Protein AF-A0A8J1W4L0-F1 (afdb_monomer_lite)

Sequence (140 aa):
VATGSSTRKGQLIKNLFFENFTAKNYKWNTVNYSIAVAISAVLSYVYVIWGLFQTNQNWLELLIYGLFDGVKSTSRAISPFQTIGCRLGSQNSGERLKKEKNISFWNPARIPMAGKVKVQCLDKTGTMTDSDLKFHGWMT

Foldseek 3Di:
DDDACRDPVNVVVVCVVPDPPDPVVVVVVVVVLVVVLVVQLVVLLVVLVVVVVVDVDDPVVSVVVSVVSSCVSSCVSVPVVVVVVLVVVLVVVQVVCCVPPVDHDPDSNCVVVVVVDPDDDDDCDPTVDDVDDDDPDDDD

Structure (mmCIF, N/CA/C/O backbone):
data_AF-A0A8J1W4L0-F1
#
_entry.id   AF-A0A8J1W4L0-F1
#
loop_
_atom_site.group_PDB
_atom_site.id
_atom_site.type_symbol
_atom_site.label_atom_id
_atom_site.label_alt_id
_atom_site.label_comp_id
_atom_site.label_asym_id
_atom_site.label_entity_id
_atom_site.label_seq_id
_atom_site.pdbx_PDB_ins_code
_atom_site.Cartn_x
_atom_site.Cartn_y
_atom_site.Cartn_z
_atom_site.occupancy
_atom_site.B_iso_or_equiv
_atom_site.auth_seq_id
_atom_site.auth_comp_id
_atom_site.auth_asym_id
_atom_site.auth_atom_id
_atom_site.pdbx_PDB_model_num
ATOM 1 N N . VAL A 1 1 ? -19.090 -30.540 28.149 1.00 71.81 1 VAL A N 1
ATOM 2 C CA . VAL A 1 1 ? -18.368 -29.264 28.374 1.00 71.81 1 VAL A CA 1
ATOM 3 C C . VAL A 1 1 ? -17.105 -29.307 27.537 1.00 71.81 1 VAL A C 1
ATOM 5 O O . VAL A 1 1 ? -16.339 -30.245 27.690 1.00 71.81 1 VAL A O 1
ATOM 8 N N . ALA A 1 2 ? -16.946 -28.384 26.592 1.00 79.06 2 ALA A N 1
ATOM 9 C CA . ALA A 1 2 ? -15.770 -28.306 25.726 1.00 79.06 2 ALA A CA 1
ATOM 10 C C . ALA A 1 2 ? -14.826 -27.223 26.270 1.00 79.06 2 ALA A C 1
ATOM 12 O O . ALA A 1 2 ? -15.312 -26.194 26.739 1.00 79.06 2 ALA A O 1
ATOM 13 N N . THR A 1 3 ? -13.511 -27.439 26.239 1.00 87.81 3 THR A N 1
ATOM 14 C CA . THR A 1 3 ? -12.499 -26.494 26.749 1.00 87.81 3 THR A CA 1
ATOM 15 C C . THR A 1 3 ? -11.519 -26.080 25.647 1.00 87.81 3 THR A C 1
ATOM 17 O O . THR A 1 3 ? -11.332 -26.771 24.640 1.00 87.81 3 THR A O 1
ATOM 20 N N . GLY A 1 4 ? -10.922 -24.896 25.792 1.00 85.75 4 GLY A N 1
ATOM 21 C CA . GLY A 1 4 ? -9.952 -24.367 24.832 1.00 85.75 4 GLY A CA 1
ATOM 22 C C . GLY A 1 4 ? -10.534 -24.143 23.430 1.00 85.75 4 GLY A C 1
ATOM 23 O O . GLY A 1 4 ? -11.615 -23.568 23.267 1.00 85.75 4 GLY A O 1
ATOM 24 N N . SER A 1 5 ? -9.817 -24.607 22.407 1.00 79.88 5 SER A N 1
ATOM 25 C CA . SER A 1 5 ? -10.160 -24.440 20.984 1.00 79.88 5 SER A CA 1
ATOM 26 C C . SER A 1 5 ? -11.421 -25.191 20.545 1.00 79.88 5 SER A C 1
ATOM 28 O O . SER A 1 5 ? -11.977 -24.882 19.494 1.00 79.88 5 SER A O 1
ATOM 30 N N . SER A 1 6 ? -11.896 -26.143 21.353 1.00 83.94 6 SER A N 1
ATOM 31 C CA . SER A 1 6 ? -13.137 -26.886 21.107 1.00 83.94 6 SER A CA 1
ATOM 32 C C . SER A 1 6 ? -14.398 -26.145 21.580 1.00 83.94 6 SER A C 1
ATOM 34 O O . SER A 1 6 ? -15.514 -26.569 21.289 1.00 83.94 6 SER A O 1
ATOM 36 N N . THR A 1 7 ? -14.249 -25.014 22.282 1.00 92.69 7 THR A N 1
ATOM 37 C CA . THR A 1 7 ? -15.381 -24.150 22.648 1.00 92.69 7 THR A CA 1
ATOM 38 C C . THR A 1 7 ? -15.950 -23.432 21.425 1.00 92.69 7 THR A C 1
ATOM 40 O O . THR A 1 7 ? -15.223 -23.115 20.487 1.00 92.69 7 THR A O 1
ATOM 43 N N . ARG A 1 8 ? -17.240 -23.069 21.459 1.00 86.06 8 ARG A N 1
ATOM 44 C CA . ARG A 1 8 ? -17.882 -22.304 20.371 1.00 86.06 8 ARG A CA 1
ATOM 45 C C . ARG A 1 8 ? -17.172 -20.973 20.085 1.00 86.06 8 ARG A C 1
ATOM 47 O O . ARG A 1 8 ? -17.013 -20.603 18.928 1.00 86.06 8 ARG A O 1
ATOM 54 N N . LYS A 1 9 ? -16.690 -20.282 21.128 1.00 87.62 9 LYS A N 1
ATOM 55 C CA . LYS A 1 9 ? -15.855 -19.074 20.980 1.00 87.62 9 LYS A CA 1
ATOM 56 C C . LYS A 1 9 ? -14.481 -19.407 20.383 1.00 87.62 9 LYS A C 1
ATOM 58 O O . LYS A 1 9 ? -14.026 -18.706 19.487 1.00 87.62 9 LYS A O 1
ATOM 63 N N . GLY A 1 10 ? -13.852 -20.494 20.834 1.00 88.88 10 GLY A N 1
ATOM 64 C CA . GLY A 1 10 ? -12.564 -20.970 20.324 1.00 88.88 10 GLY A CA 1
ATOM 65 C C . GLY A 1 10 ? -12.602 -21.354 18.843 1.00 88.88 10 GLY A C 1
ATOM 66 O O . GLY A 1 10 ? -11.701 -20.979 18.098 1.00 88.88 10 GLY A O 1
ATOM 67 N N . GLN A 1 11 ? -13.669 -22.015 18.392 1.00 87.31 11 GLN A N 1
ATOM 68 C CA . GLN A 1 11 ? -13.891 -22.320 16.975 1.00 87.31 11 GLN A CA 1
ATOM 69 C C . GLN A 1 11 ? -14.068 -21.053 16.132 1.00 87.31 11 GLN A C 1
ATOM 71 O O . GLN A 1 11 ? -13.527 -20.971 15.036 1.00 87.31 11 GLN A O 1
ATOM 76 N N . LEU A 1 12 ? -14.768 -20.043 16.652 1.00 87.62 12 LEU A N 1
ATOM 77 C CA . LEU A 1 12 ? -14.989 -18.783 15.939 1.00 87.62 12 LEU A CA 1
ATOM 78 C C . LEU A 1 12 ? -13.679 -17.997 15.763 1.00 87.62 12 LEU A C 1
ATOM 80 O O . LEU A 1 12 ? -13.374 -17.535 14.667 1.00 87.62 12 LEU A O 1
ATOM 84 N N . ILE A 1 13 ? -12.857 -17.934 16.814 1.00 88.31 13 ILE A N 1
ATOM 85 C CA . ILE A 1 13 ? -11.510 -17.346 16.758 1.00 88.31 13 ILE A CA 1
ATOM 86 C C . ILE A 1 13 ? -10.623 -18.121 15.777 1.00 88.31 13 ILE A C 1
ATOM 88 O O . ILE A 1 13 ? -9.927 -17.518 14.965 1.00 88.31 13 ILE A O 1
ATOM 92 N N . LYS A 1 14 ? -10.673 -19.457 15.814 1.00 85.75 14 LYS A N 1
ATOM 93 C CA . LYS A 1 14 ? -9.928 -20.315 14.887 1.00 85.75 14 LYS A CA 1
ATOM 94 C C . LYS A 1 14 ? -10.288 -19.990 13.435 1.00 85.75 14 LYS A C 1
ATOM 96 O O . LYS A 1 14 ? -9.390 -19.766 12.631 1.00 85.75 14 LYS A O 1
ATOM 101 N N . ASN A 1 15 ? -11.576 -19.899 13.117 1.00 84.81 15 ASN A N 1
ATOM 102 C CA . ASN A 1 15 ? -12.022 -19.579 11.763 1.00 84.81 15 ASN A CA 1
ATOM 103 C C . ASN A 1 15 ? -11.528 -18.194 11.316 1.00 84.81 15 ASN A C 1
ATOM 105 O O . ASN A 1 15 ? -10.993 -18.077 10.221 1.00 84.81 15 ASN A O 1
ATOM 109 N N . LEU A 1 16 ? -11.572 -17.182 12.189 1.00 85.19 16 LEU A N 1
ATOM 110 C CA . LEU A 1 16 ? -11.055 -15.840 11.884 1.00 85.19 16 LEU A CA 1
ATOM 111 C C . LEU A 1 16 ? -9.550 -15.808 11.569 1.00 85.19 16 LEU A C 1
ATOM 113 O O . LEU A 1 16 ? -9.128 -15.040 10.709 1.00 85.19 16 LEU A O 1
ATOM 117 N N . PHE A 1 17 ? -8.732 -16.609 12.261 1.00 80.56 17 PHE A N 1
ATOM 118 C CA . PHE A 1 17 ? -7.281 -16.643 12.026 1.00 80.56 17 PHE A CA 1
ATOM 119 C C . PHE A 1 17 ? -6.891 -17.389 10.746 1.00 80.56 17 PHE A C 1
ATOM 121 O O . PHE A 1 17 ? -5.897 -17.028 10.118 1.00 80.56 17 PHE A O 1
ATOM 128 N N . PHE A 1 18 ? -7.640 -18.432 10.376 1.00 78.88 18 PHE A N 1
ATOM 129 C CA . PHE A 1 18 ? -7.345 -19.254 9.197 1.00 78.88 18 PHE A CA 1
ATOM 130 C C . PHE A 1 18 ? -8.084 -18.801 7.932 1.00 78.88 18 PHE A C 1
ATOM 132 O O . PHE A 1 18 ? -7.755 -19.253 6.833 1.00 78.88 18 PHE A O 1
ATOM 139 N N . GLU A 1 19 ? -9.044 -17.885 8.049 1.00 71.19 19 GLU A N 1
ATOM 140 C CA . GLU A 1 19 ? -9.645 -17.231 6.896 1.00 71.19 19 GLU A CA 1
ATOM 141 C C . GLU A 1 19 ? -8.668 -16.226 6.275 1.00 71.19 19 GLU A C 1
ATOM 143 O O . GLU A 1 19 ? -8.279 -15.206 6.850 1.00 71.19 19 GLU A O 1
ATOM 148 N N . ASN A 1 20 ? -8.271 -16.514 5.037 1.00 58.16 20 ASN A N 1
ATOM 149 C CA . ASN A 1 20 ? -7.437 -15.623 4.251 1.00 58.16 20 ASN A CA 1
ATOM 150 C C . ASN A 1 20 ? -8.261 -14.411 3.798 1.00 58.16 20 ASN A C 1
ATOM 152 O O . ASN A 1 20 ? -8.831 -14.414 2.702 1.00 58.16 20 ASN A O 1
ATOM 156 N N . PHE A 1 21 ? -8.265 -13.341 4.599 1.00 61.84 21 PHE A N 1
ATOM 157 C CA . PHE A 1 21 ? -8.703 -12.005 4.179 1.00 61.84 21 PHE A CA 1
ATOM 158 C C . PHE A 1 21 ? -7.754 -11.464 3.103 1.00 61.84 21 PHE A C 1
ATOM 160 O O . PHE A 1 21 ? -6.901 -10.604 3.336 1.00 61.84 21 PHE A O 1
ATOM 167 N N . THR A 1 22 ? -7.857 -12.012 1.897 1.00 54.69 22 THR A N 1
ATOM 168 C CA . THR A 1 22 ? -7.054 -11.575 0.767 1.00 54.69 22 THR A CA 1
ATOM 169 C C . THR A 1 22 ? -7.486 -10.166 0.386 1.00 54.69 22 THR A C 1
ATOM 171 O O . THR A 1 22 ? -8.613 -9.924 -0.043 1.00 54.69 22 THR A O 1
ATOM 174 N N . ALA A 1 23 ? -6.564 -9.210 0.517 1.00 56.97 23 ALA A N 1
ATOM 175 C CA . ALA A 1 23 ? -6.681 -7.876 -0.060 1.00 56.97 23 ALA A CA 1
ATOM 176 C C . ALA A 1 23 ? -6.609 -7.982 -1.595 1.00 56.97 23 ALA A C 1
ATOM 178 O O . ALA A 1 23 ? -5.626 -7.593 -2.227 1.00 56.97 23 ALA A O 1
ATOM 179 N N . LYS A 1 24 ? -7.646 -8.570 -2.203 1.00 54.19 24 LYS A N 1
ATOM 180 C CA . LYS A 1 24 ? -7.735 -8.883 -3.634 1.00 54.19 24 LYS A CA 1
ATOM 181 C C . LYS A 1 24 ? -7.492 -7.627 -4.478 1.00 54.19 24 LYS A C 1
ATOM 183 O O . LYS A 1 24 ? -6.791 -7.688 -5.479 1.00 54.19 24 LYS A O 1
ATOM 188 N N . ASN A 1 25 ? -7.955 -6.473 -3.996 1.00 58.25 25 ASN A N 1
ATOM 189 C CA . ASN A 1 25 ? -7.858 -5.181 -4.679 1.00 58.25 25 ASN A CA 1
ATOM 190 C C . ASN A 1 25 ? -6.430 -4.620 -4.794 1.00 58.25 25 ASN A C 1
ATOM 192 O O . ASN A 1 25 ? -6.168 -3.845 -5.710 1.00 58.25 25 ASN A O 1
ATOM 196 N N . TYR A 1 26 ? -5.500 -4.989 -3.903 1.00 60.44 26 TYR A N 1
ATOM 197 C CA . TYR A 1 26 ? -4.117 -4.505 -4.005 1.00 60.44 26 TYR A CA 1
ATOM 198 C C . TYR A 1 26 ? -3.375 -5.203 -5.151 1.00 60.44 26 TYR A C 1
ATOM 200 O O . TYR A 1 26 ? -2.706 -4.541 -5.939 1.00 60.44 26 TYR A O 1
ATOM 208 N N . LYS A 1 27 ? -3.590 -6.518 -5.311 1.00 60.12 27 LYS A N 1
ATOM 209 C CA . LYS A 1 27 ? -2.966 -7.315 -6.379 1.00 60.12 27 LYS A CA 1
ATOM 210 C C . LYS A 1 27 ? -3.328 -6.805 -7.780 1.00 60.12 27 LYS A C 1
ATOM 212 O O . LYS A 1 27 ? -2.448 -6.710 -8.626 1.00 60.12 27 LYS A O 1
ATOM 217 N N . TRP A 1 28 ? -4.588 -6.422 -8.010 1.00 58.19 28 TRP A N 1
ATOM 218 C CA . TRP A 1 28 ? -5.039 -5.897 -9.309 1.00 58.19 28 TRP A CA 1
ATOM 219 C C . TRP A 1 28 ? -4.339 -4.594 -9.708 1.00 58.19 28 TRP A C 1
ATOM 221 O O . TRP A 1 28 ? -3.914 -4.447 -10.851 1.00 58.19 28 TRP A O 1
ATOM 231 N N . ASN A 1 29 ? -4.158 -3.665 -8.765 1.00 72.62 29 ASN A N 1
ATOM 232 C CA . ASN A 1 29 ? -3.488 -2.397 -9.064 1.00 72.62 29 ASN A CA 1
ATOM 233 C C . ASN A 1 29 ? -1.996 -2.593 -9.358 1.00 72.62 29 ASN A C 1
ATOM 235 O O . ASN A 1 29 ? -1.454 -1.896 -10.212 1.00 72.62 29 ASN A O 1
ATOM 239 N N . THR A 1 30 ? -1.343 -3.553 -8.697 1.00 77.31 30 THR A N 1
ATOM 240 C CA . THR A 1 30 ? 0.056 -3.896 -8.986 1.00 77.31 30 THR A CA 1
ATOM 241 C C . THR A 1 30 ? 0.221 -4.434 -10.407 1.00 77.31 30 THR A C 1
ATOM 243 O O . THR A 1 30 ? 1.128 -3.999 -11.107 1.00 77.31 30 THR A O 1
ATOM 246 N N . VAL A 1 31 ? -0.682 -5.310 -10.867 1.00 82.31 31 VAL A N 1
ATOM 247 C CA . VAL A 1 31 ? -0.644 -5.848 -12.241 1.00 82.31 31 VAL A CA 1
ATOM 248 C C . VAL A 1 31 ? -0.822 -4.736 -13.276 1.00 82.31 31 VAL A C 1
ATOM 250 O O . VAL A 1 31 ? -0.044 -4.652 -14.223 1.00 82.31 31 VAL A O 1
ATOM 253 N N . ASN A 1 32 ? -1.783 -3.832 -13.066 1.00 85.62 32 ASN A N 1
ATOM 254 C CA . ASN A 1 32 ? -2.006 -2.702 -13.972 1.00 85.62 32 ASN A CA 1
ATOM 255 C C . ASN A 1 32 ? -0.788 -1.770 -14.045 1.00 85.62 32 ASN A C 1
ATOM 257 O O . ASN A 1 32 ? -0.440 -1.297 -15.126 1.00 85.62 32 ASN A O 1
ATOM 261 N N . TYR A 1 33 ? -0.115 -1.537 -12.915 1.00 85.31 33 TYR A N 1
ATOM 262 C CA . TYR A 1 33 ? 1.123 -0.761 -12.891 1.00 85.31 33 TYR A CA 1
ATOM 263 C C . TYR A 1 33 ? 2.234 -1.447 -13.693 1.00 85.31 33 TYR A C 1
ATOM 265 O O . TYR A 1 33 ? 2.857 -0.811 -14.538 1.00 85.31 33 TYR A O 1
ATOM 273 N N . SER A 1 34 ? 2.440 -2.753 -13.504 1.00 86.56 34 SER A N 1
ATOM 274 C CA . SER A 1 34 ? 3.428 -3.520 -14.272 1.00 86.56 34 SER A CA 1
ATOM 275 C C . SER A 1 34 ? 3.164 -3.481 -15.781 1.00 86.56 34 SER A C 1
ATOM 277 O O . SER A 1 34 ? 4.106 -3.333 -16.556 1.00 86.56 34 SER A O 1
ATOM 279 N N . ILE A 1 35 ? 1.896 -3.549 -16.202 1.00 90.44 35 ILE A N 1
ATOM 280 C CA . ILE A 1 35 ? 1.510 -3.413 -17.615 1.00 90.44 35 ILE A CA 1
ATOM 281 C C . ILE A 1 35 ? 1.853 -2.012 -18.138 1.00 90.44 35 ILE A C 1
ATOM 283 O O . ILE A 1 35 ? 2.421 -1.889 -19.221 1.00 90.44 35 ILE A O 1
ATOM 287 N N . ALA A 1 36 ? 1.574 -0.955 -17.369 1.00 88.38 36 ALA A N 1
ATOM 288 C CA . ALA A 1 36 ? 1.916 0.412 -17.762 1.00 88.38 36 ALA A CA 1
ATOM 289 C C . ALA A 1 36 ? 3.434 0.602 -17.945 1.00 88.38 36 ALA A C 1
ATOM 291 O O . ALA A 1 36 ? 3.868 1.220 -18.919 1.00 88.38 36 ALA A O 1
ATOM 292 N N . VAL A 1 37 ? 4.248 0.014 -17.060 1.00 88.00 37 VAL A N 1
ATOM 293 C CA . VAL A 1 37 ? 5.713 0.027 -17.200 1.00 88.00 37 VAL A CA 1
ATOM 294 C C . VAL A 1 37 ? 6.151 -0.722 -18.459 1.00 88.00 37 VAL A C 1
ATOM 296 O O . VAL A 1 37 ? 6.975 -0.206 -19.212 1.00 88.00 37 VAL A O 1
ATOM 299 N N . ALA A 1 38 ? 5.562 -1.885 -18.745 1.00 89.25 38 ALA A N 1
ATOM 300 C CA . ALA A 1 38 ? 5.861 -2.639 -19.961 1.00 89.25 38 ALA A CA 1
ATOM 301 C C . ALA A 1 38 ? 5.532 -1.840 -21.237 1.00 89.25 38 ALA A C 1
ATOM 303 O O . ALA A 1 38 ? 6.362 -1.764 -22.141 1.00 89.25 38 ALA A O 1
ATOM 304 N N . ILE A 1 39 ? 4.374 -1.173 -21.286 1.00 90.50 39 ILE A N 1
ATOM 305 C CA . ILE A 1 39 ? 3.991 -0.306 -22.414 1.00 90.50 39 ILE A CA 1
ATOM 306 C C . ILE A 1 39 ? 4.991 0.845 -22.577 1.00 90.50 39 ILE A C 1
ATOM 308 O O . ILE A 1 39 ? 5.425 1.129 -23.691 1.00 90.50 39 ILE A O 1
ATOM 312 N N . SER A 1 40 ? 5.409 1.479 -21.476 1.00 86.44 40 SER A N 1
ATOM 313 C CA . SER A 1 40 ? 6.391 2.571 -21.528 1.00 86.44 40 SER A CA 1
ATOM 314 C C . SER A 1 40 ? 7.755 2.125 -22.068 1.00 86.44 40 SER A C 1
ATOM 316 O O . SER A 1 40 ? 8.399 2.876 -22.800 1.00 86.44 40 SER A O 1
ATOM 318 N N . ALA A 1 41 ? 8.167 0.886 -21.780 1.00 86.06 41 ALA A N 1
ATOM 319 C CA . ALA A 1 41 ? 9.389 0.310 -22.329 1.00 86.06 41 ALA A CA 1
ATOM 320 C C . ALA A 1 41 ? 9.265 0.088 -23.846 1.00 86.06 41 ALA A C 1
ATOM 322 O O . ALA A 1 41 ? 10.163 0.457 -24.599 1.00 86.06 41 ALA A O 1
ATOM 323 N N . VAL A 1 42 ? 8.130 -0.434 -24.321 1.00 88.81 42 VAL A N 1
ATOM 324 C CA . VAL A 1 42 ? 7.885 -0.607 -25.765 1.00 88.81 42 VAL A CA 1
ATOM 325 C C . VAL A 1 42 ? 7.908 0.740 -26.491 1.00 88.81 42 VAL A C 1
ATOM 327 O O . VAL A 1 42 ? 8.552 0.861 -27.530 1.00 88.81 42 VAL A O 1
ATOM 330 N N . LEU A 1 43 ? 7.282 1.773 -25.921 1.00 89.06 43 LEU A N 1
ATOM 331 C CA . LEU A 1 43 ? 7.285 3.120 -26.500 1.00 89.06 43 LEU A CA 1
ATOM 332 C C . LEU A 1 43 ? 8.698 3.706 -26.627 1.00 89.06 43 LEU A C 1
ATOM 334 O O . LEU A 1 43 ? 8.994 4.323 -27.649 1.00 89.06 43 LEU A O 1
ATOM 338 N N . SER A 1 44 ? 9.589 3.469 -25.653 1.00 83.31 44 SER A N 1
ATOM 339 C CA . SER A 1 44 ? 10.991 3.902 -25.775 1.00 83.31 44 SER A CA 1
ATOM 340 C C . SER A 1 44 ? 11.716 3.236 -26.948 1.00 83.31 44 SER A C 1
ATOM 342 O O . SER A 1 44 ? 12.432 3.911 -27.683 1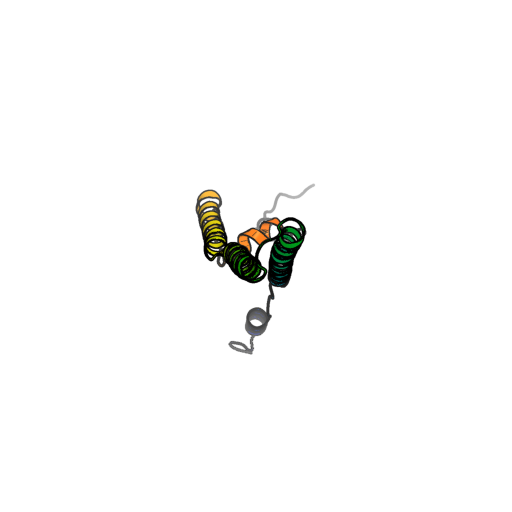.00 83.31 44 SER A O 1
ATOM 344 N N . TYR A 1 45 ? 11.465 1.950 -27.213 1.00 82.38 45 TYR A N 1
ATOM 345 C CA . TYR A 1 45 ? 12.042 1.280 -28.383 1.00 82.38 45 TYR A CA 1
ATOM 346 C C . TYR A 1 45 ? 11.476 1.815 -29.700 1.00 82.38 45 TYR A C 1
ATOM 348 O O . TYR A 1 45 ? 12.232 2.037 -30.642 1.00 82.38 45 TYR A O 1
ATOM 356 N N . VAL A 1 46 ? 10.168 2.077 -29.773 1.00 87.81 46 VAL A N 1
ATOM 357 C CA . VAL A 1 46 ? 9.550 2.668 -30.973 1.00 87.81 46 VAL A CA 1
ATOM 358 C C . VAL A 1 46 ? 10.135 4.051 -31.270 1.00 87.81 46 VAL A C 1
ATOM 360 O O . VAL A 1 46 ? 10.408 4.357 -32.428 1.00 87.81 46 VAL A O 1
ATOM 363 N N . TYR A 1 47 ? 10.388 4.865 -30.241 1.00 85.06 47 TYR A N 1
ATOM 364 C CA . TYR A 1 47 ? 11.011 6.182 -30.394 1.00 85.06 47 TYR A CA 1
ATOM 365 C C . TYR A 1 47 ? 12.423 6.095 -30.994 1.00 85.06 47 TYR A C 1
ATOM 367 O O . TYR A 1 47 ? 12.759 6.839 -31.914 1.00 85.06 47 TYR A O 1
ATOM 375 N N . VAL A 1 48 ? 13.224 5.134 -30.533 1.00 81.81 48 VAL A N 1
ATOM 376 C CA . VAL A 1 48 ? 14.571 4.863 -31.063 1.00 81.81 48 VAL A CA 1
ATOM 377 C C . VAL A 1 48 ? 14.502 4.427 -32.529 1.00 81.81 48 VAL A C 1
ATOM 379 O O . VAL A 1 48 ? 15.264 4.921 -33.359 1.00 81.81 48 VAL A O 1
ATOM 382 N N . ILE A 1 49 ? 13.554 3.548 -32.870 1.00 81.00 49 ILE A N 1
ATOM 383 C CA . ILE A 1 49 ? 13.347 3.083 -34.250 1.00 81.00 49 ILE A CA 1
ATOM 384 C C . ILE A 1 49 ? 12.919 4.232 -35.161 1.00 81.00 49 ILE A C 1
ATOM 386 O O . ILE A 1 49 ? 13.395 4.345 -36.285 1.00 81.00 49 ILE A O 1
ATOM 390 N N . TRP A 1 50 ? 12.054 5.121 -34.685 1.00 84.62 50 TRP A N 1
ATOM 391 C CA . TRP A 1 50 ? 11.659 6.296 -35.453 1.00 84.62 50 TRP A CA 1
ATOM 392 C C . TRP A 1 50 ? 12.837 7.253 -35.698 1.00 84.62 50 TRP A C 1
ATOM 394 O O . TRP A 1 50 ? 12.979 7.782 -36.801 1.00 84.62 50 TRP A O 1
ATOM 404 N N . GLY A 1 51 ? 13.740 7.394 -34.722 1.00 81.38 51 GLY A N 1
ATOM 405 C CA . GLY A 1 51 ? 14.997 8.129 -34.877 1.00 81.38 51 GLY A CA 1
ATOM 406 C C . GLY A 1 51 ? 15.913 7.566 -35.973 1.00 81.38 51 GLY A C 1
ATOM 407 O O . GLY A 1 51 ? 16.501 8.352 -36.719 1.00 81.38 51 GLY A O 1
ATOM 408 N N . LEU A 1 52 ? 15.975 6.233 -36.140 1.00 75.00 52 LEU A N 1
ATOM 409 C CA . LEU A 1 52 ? 16.718 5.580 -37.239 1.00 75.00 52 LEU A CA 1
ATOM 410 C C . LEU A 1 52 ? 16.222 6.020 -38.618 1.00 75.00 52 LEU A C 1
ATOM 412 O O . LEU A 1 52 ? 17.022 6.179 -39.531 1.00 75.00 52 LEU A O 1
ATOM 416 N N . PHE A 1 53 ? 14.916 6.231 -38.783 1.00 77.56 53 PHE A N 1
ATOM 417 C CA . PHE A 1 53 ? 14.369 6.661 -40.072 1.00 77.56 53 PHE A CA 1
ATOM 418 C C . PHE A 1 53 ? 14.659 8.133 -40.390 1.00 77.56 53 PHE A C 1
ATOM 420 O O . PHE A 1 53 ? 14.672 8.506 -41.559 1.00 77.56 53 PHE A O 1
ATOM 427 N N . GLN A 1 54 ? 14.886 8.974 -39.376 1.00 79.50 54 GLN A N 1
ATOM 428 C CA . GLN A 1 54 ? 15.179 10.401 -39.569 1.00 79.50 54 GLN A CA 1
ATOM 429 C C . GLN A 1 54 ? 16.669 10.717 -39.652 1.00 79.50 54 GLN A C 1
ATOM 431 O O . GLN A 1 54 ? 17.045 11.733 -40.234 1.00 79.50 54 GLN A O 1
ATOM 436 N N . THR A 1 55 ? 17.523 9.880 -39.066 1.00 71.19 55 THR A N 1
ATOM 437 C CA . THR A 1 55 ? 18.964 10.123 -39.006 1.00 71.19 55 THR A CA 1
ATOM 438 C C . THR A 1 55 ? 19.733 8.978 -39.658 1.00 71.19 55 THR A C 1
ATOM 440 O O . THR A 1 55 ? 19.572 7.826 -39.281 1.00 71.19 55 THR A O 1
ATOM 443 N N . ASN A 1 56 ? 20.616 9.297 -40.613 1.00 70.88 56 ASN A N 1
ATOM 444 C CA . ASN A 1 56 ? 21.533 8.352 -41.282 1.00 70.88 56 ASN A CA 1
ATOM 445 C C . ASN A 1 56 ? 22.691 7.912 -40.351 1.00 70.88 56 ASN A C 1
ATOM 447 O O . ASN A 1 56 ? 23.859 7.901 -40.731 1.00 70.88 56 ASN A O 1
ATOM 451 N N . GLN A 1 57 ? 22.377 7.637 -39.087 1.00 68.06 57 GLN A N 1
ATOM 452 C CA . GLN A 1 57 ? 23.332 7.262 -38.048 1.00 68.06 57 GLN A CA 1
ATOM 453 C C . GLN A 1 57 ? 23.645 5.765 -38.116 1.00 68.06 57 GLN A C 1
ATOM 455 O O . GLN A 1 57 ? 22.850 4.959 -38.607 1.00 68.06 57 GLN A O 1
ATOM 460 N N . ASN A 1 58 ? 24.809 5.379 -37.594 1.00 79.38 58 ASN A N 1
ATOM 461 C CA . ASN A 1 58 ? 25.220 3.980 -37.563 1.00 79.38 58 ASN A CA 1
ATOM 462 C C . ASN A 1 58 ? 24.255 3.148 -36.702 1.00 79.38 58 ASN A C 1
ATOM 464 O O . ASN A 1 58 ? 23.965 3.485 -35.553 1.00 79.38 58 ASN A O 1
ATOM 468 N N . TRP A 1 59 ? 23.811 2.007 -37.235 1.00 77.12 59 TRP A N 1
ATOM 469 C CA . TRP A 1 59 ? 22.865 1.094 -36.577 1.00 77.12 59 TRP A CA 1
ATOM 470 C C . TRP A 1 59 ? 23.325 0.632 -35.179 1.00 77.12 59 TRP A C 1
ATOM 472 O O . TRP A 1 59 ? 22.497 0.407 -34.296 1.00 77.12 59 TRP A O 1
ATOM 482 N N . LEU A 1 60 ? 24.643 0.536 -34.961 1.00 81.19 60 LEU A N 1
ATOM 483 C CA . LEU A 1 60 ? 25.245 0.170 -33.675 1.00 81.19 60 LEU A CA 1
ATOM 484 C C . LEU A 1 60 ? 25.061 1.243 -32.597 1.00 81.19 60 LEU A C 1
ATOM 486 O O . LEU A 1 60 ? 24.718 0.911 -31.465 1.00 81.19 60 LEU A O 1
ATOM 490 N N . GLU A 1 61 ? 25.261 2.520 -32.928 1.00 80.25 61 GLU A N 1
ATOM 491 C CA . GLU A 1 61 ? 25.121 3.609 -31.954 1.00 80.25 61 GLU A CA 1
ATOM 492 C C . GLU A 1 61 ? 23.670 3.732 -31.492 1.00 80.25 61 GLU A C 1
ATOM 494 O O . GLU A 1 61 ? 23.400 3.853 -30.298 1.00 80.25 61 GLU A O 1
ATOM 499 N N . LEU A 1 62 ? 22.722 3.597 -32.417 1.00 78.25 62 LEU A N 1
ATOM 500 C CA . LEU A 1 62 ? 21.294 3.644 -32.112 1.00 78.25 62 LEU A CA 1
ATOM 501 C C . LEU A 1 62 ? 20.812 2.454 -31.276 1.00 78.25 62 LEU A C 1
ATOM 503 O O . LEU A 1 62 ? 19.998 2.643 -30.370 1.00 78.25 62 LEU A O 1
ATOM 507 N N . LEU A 1 63 ? 21.359 1.255 -31.503 1.00 80.75 63 LEU A N 1
ATOM 508 C CA . LEU A 1 63 ? 21.123 0.104 -30.625 1.00 80.75 63 LEU A CA 1
ATOM 509 C C . LEU A 1 63 ? 21.597 0.381 -29.196 1.00 80.75 63 LEU A C 1
ATOM 511 O O . LEU A 1 63 ? 20.866 0.116 -28.241 1.00 80.75 63 LEU A O 1
ATOM 515 N N . ILE A 1 64 ? 22.795 0.949 -29.045 1.00 84.88 64 ILE A N 1
ATOM 516 C CA . ILE A 1 64 ? 23.349 1.311 -27.737 1.00 84.88 64 ILE A CA 1
ATOM 517 C C . ILE A 1 64 ? 22.453 2.364 -27.069 1.00 84.88 64 ILE A C 1
ATOM 519 O O . ILE A 1 64 ? 22.033 2.167 -25.928 1.00 84.88 64 ILE A O 1
ATOM 523 N N . TYR A 1 65 ? 22.077 3.434 -27.775 1.00 83.31 65 TYR A N 1
ATOM 524 C CA . TYR A 1 65 ? 21.182 4.465 -27.240 1.00 83.31 65 TYR A CA 1
ATOM 525 C C . TYR A 1 65 ? 19.825 3.906 -26.801 1.00 83.31 65 TYR A C 1
ATOM 527 O O . TYR A 1 65 ? 19.366 4.240 -25.709 1.00 83.31 65 TYR A O 1
ATOM 535 N N . GLY A 1 66 ? 19.208 3.025 -27.593 1.00 82.50 66 GLY A N 1
ATOM 536 C CA . GLY A 1 66 ? 17.915 2.435 -27.247 1.00 82.50 66 GLY A CA 1
ATOM 537 C C . GLY A 1 66 ? 17.964 1.510 -26.038 1.00 82.50 66 GLY A C 1
ATOM 538 O O . GLY A 1 66 ? 17.080 1.572 -25.183 1.00 82.50 66 GLY A O 1
ATOM 539 N N . LEU A 1 67 ? 19.027 0.713 -25.904 1.00 83.81 67 LEU A N 1
ATOM 540 C CA . LEU A 1 67 ? 19.244 -0.109 -24.713 1.00 83.81 67 LEU A CA 1
ATOM 541 C C . LEU A 1 67 ? 19.425 0.763 -23.464 1.00 83.81 67 LEU A C 1
ATOM 543 O O . LEU A 1 67 ? 18.785 0.518 -22.439 1.00 83.81 67 LEU A O 1
ATOM 547 N N . PHE A 1 68 ? 20.248 1.812 -23.545 1.00 87.81 68 PHE A N 1
ATOM 548 C CA . PHE A 1 68 ? 20.456 2.728 -22.422 1.00 87.81 68 PHE A CA 1
ATOM 549 C C . PHE A 1 68 ? 19.181 3.488 -22.043 1.00 87.81 68 PHE A C 1
ATOM 551 O O . PHE A 1 68 ? 18.911 3.653 -20.852 1.00 87.81 68 PHE A O 1
ATOM 558 N N . ASP A 1 69 ? 18.394 3.947 -23.015 1.00 83.19 69 ASP A N 1
ATOM 559 C CA . ASP A 1 69 ? 17.158 4.684 -22.741 1.00 83.19 69 ASP A CA 1
ATOM 560 C C . ASP A 1 69 ? 16.059 3.776 -22.167 1.00 83.19 69 ASP A C 1
ATOM 562 O O . ASP A 1 69 ? 15.434 4.113 -21.157 1.00 83.19 69 ASP A O 1
ATOM 566 N N . GLY A 1 70 ? 15.907 2.560 -22.701 1.00 83.25 70 GLY A N 1
ATOM 567 C CA . GLY A 1 70 ? 14.986 1.555 -22.166 1.00 83.25 70 GLY A CA 1
ATOM 568 C C . GLY A 1 70 ? 15.308 1.166 -20.717 1.00 83.25 70 GLY A C 1
ATOM 569 O O . GLY A 1 70 ? 14.418 1.142 -19.857 1.00 83.25 70 GLY A O 1
ATOM 570 N N . VAL A 1 71 ? 16.588 0.936 -20.399 1.00 86.75 71 VAL A N 1
ATOM 571 C CA . VAL A 1 71 ? 17.041 0.647 -19.023 1.00 86.75 71 VAL A CA 1
ATOM 572 C C . VAL A 1 71 ? 16.812 1.846 -18.096 1.00 86.75 71 VAL A C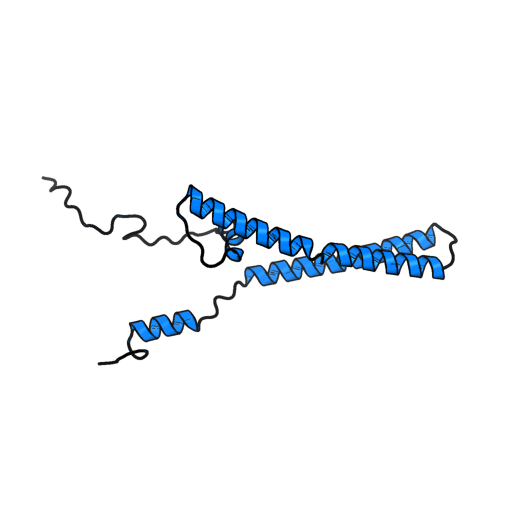 1
ATOM 574 O O . VAL A 1 71 ? 16.325 1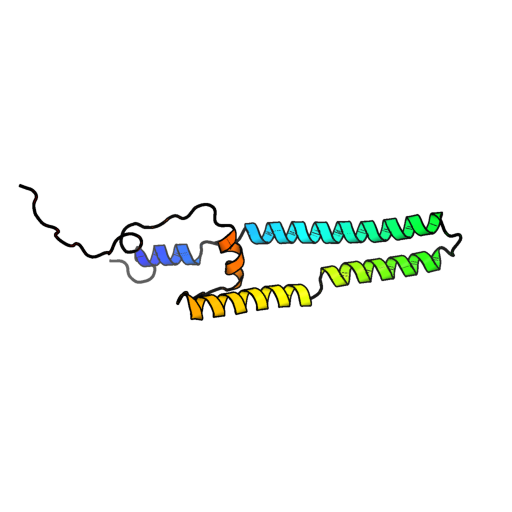.679 -16.977 1.00 86.75 71 VAL A O 1
ATOM 577 N N . LYS A 1 72 ? 17.090 3.076 -18.544 1.00 85.69 72 LYS A N 1
ATOM 578 C CA . LYS A 1 72 ? 16.820 4.293 -17.753 1.00 85.69 72 LYS A CA 1
ATOM 579 C C . LYS A 1 72 ? 15.329 4.499 -17.494 1.00 85.69 72 LYS A C 1
ATOM 581 O O . LYS A 1 72 ? 14.945 4.915 -16.400 1.00 85.69 72 LYS A O 1
ATOM 586 N N . SER A 1 73 ? 14.480 4.250 -18.487 1.00 82.19 73 SER A N 1
ATOM 587 C CA . SER A 1 73 ? 13.026 4.388 -18.367 1.00 82.19 73 SER A CA 1
ATOM 588 C C . SER A 1 73 ? 12.454 3.398 -17.349 1.00 82.19 73 SER A C 1
ATOM 590 O O . SER A 1 73 ? 11.812 3.798 -16.375 1.00 82.19 73 SER A O 1
ATOM 592 N N . THR A 1 74 ? 12.790 2.117 -17.496 1.00 84.12 74 THR A N 1
ATOM 593 C CA . THR A 1 74 ? 12.325 1.049 -16.595 1.00 84.12 74 THR A CA 1
ATOM 594 C C . THR A 1 74 ? 12.855 1.203 -15.167 1.00 84.12 74 THR A C 1
ATOM 596 O O . THR A 1 74 ? 12.093 1.051 -14.211 1.00 84.12 74 THR A O 1
ATOM 599 N N . SER A 1 75 ? 14.122 1.593 -15.002 1.00 87.06 75 SER A N 1
ATOM 600 C CA . SER A 1 75 ? 14.734 1.835 -13.688 1.00 87.06 75 SER A CA 1
ATOM 601 C C . SER A 1 75 ? 14.025 2.947 -12.900 1.00 87.06 75 SER A C 1
ATOM 603 O O . SER A 1 75 ? 13.764 2.802 -11.704 1.00 87.06 75 SER A O 1
ATOM 605 N N . ARG A 1 76 ? 13.609 4.033 -13.569 1.00 82.75 76 ARG A N 1
ATOM 606 C CA . ARG A 1 76 ? 12.820 5.107 -12.933 1.00 82.75 76 ARG A CA 1
ATOM 607 C C . ARG A 1 76 ? 11.447 4.623 -12.469 1.00 82.75 76 ARG A C 1
ATOM 609 O O . ARG A 1 76 ? 10.999 5.024 -11.397 1.00 82.75 76 ARG A O 1
ATOM 616 N N . ALA A 1 77 ? 10.797 3.760 -13.248 1.00 84.88 77 ALA A N 1
ATOM 617 C CA . ALA A 1 77 ? 9.459 3.260 -12.948 1.00 84.88 77 ALA A CA 1
ATOM 618 C C . ALA A 1 77 ? 9.412 2.252 -11.785 1.00 84.88 77 ALA A C 1
ATOM 620 O O . ALA A 1 77 ? 8.374 2.097 -11.151 1.00 84.88 77 ALA A O 1
ATOM 621 N N . ILE A 1 78 ? 10.512 1.559 -11.489 1.00 84.19 78 ILE A N 1
ATOM 622 C CA . ILE A 1 78 ? 10.590 0.581 -10.384 1.00 84.19 78 ILE A CA 1
ATOM 623 C C . ILE A 1 78 ? 11.391 1.165 -9.206 1.00 84.19 78 ILE A C 1
ATOM 625 O O . ILE A 1 78 ? 11.785 0.461 -8.278 1.00 84.19 78 ILE A O 1
ATOM 629 N N . SER A 1 79 ? 11.634 2.478 -9.220 1.00 87.00 79 SER A N 1
ATOM 630 C CA . SER A 1 79 ? 12.522 3.130 -8.266 1.00 87.00 79 SER A CA 1
ATOM 631 C C . SER A 1 79 ? 12.120 2.834 -6.812 1.00 87.00 79 SER A C 1
ATOM 633 O O . SER A 1 79 ? 10.957 3.030 -6.433 1.00 87.00 79 SER A O 1
ATOM 635 N N . PRO A 1 80 ? 13.076 2.435 -5.949 1.00 87.19 80 PRO A N 1
ATOM 636 C CA . PRO A 1 80 ? 12.801 2.169 -4.538 1.00 87.19 80 PRO A CA 1
ATOM 637 C C . PRO A 1 80 ? 12.203 3.392 -3.831 1.00 87.19 80 PRO A C 1
ATOM 639 O O . PRO A 1 80 ? 11.381 3.241 -2.924 1.00 87.19 80 PRO A O 1
ATOM 642 N N . PHE A 1 81 ? 12.533 4.600 -4.298 1.00 89.38 81 PHE A N 1
ATOM 643 C CA . PHE A 1 81 ? 12.029 5.858 -3.755 1.00 89.38 81 PHE A CA 1
ATOM 644 C C . PHE A 1 81 ? 10.496 5.950 -3.773 1.00 89.38 81 PHE A C 1
ATOM 646 O O . PHE A 1 81 ? 9.902 6.408 -2.797 1.00 89.38 81 PHE A O 1
ATOM 653 N N . GLN A 1 82 ? 9.835 5.451 -4.824 1.00 84.88 82 GLN A N 1
ATOM 654 C CA . GLN A 1 82 ? 8.369 5.458 -4.906 1.00 84.88 82 GLN A CA 1
ATOM 655 C C . GLN A 1 82 ? 7.741 4.611 -3.792 1.00 84.88 82 GLN A C 1
ATOM 657 O O . GLN A 1 82 ? 6.806 5.047 -3.119 1.00 84.88 82 GLN A O 1
ATOM 662 N N . THR A 1 83 ? 8.286 3.416 -3.544 1.00 88.12 83 THR A N 1
ATOM 663 C CA . THR A 1 83 ? 7.768 2.523 -2.495 1.00 88.12 83 THR A CA 1
ATOM 664 C C . THR A 1 83 ? 8.007 3.077 -1.089 1.00 88.12 83 THR A C 1
ATOM 666 O O . THR A 1 83 ? 7.134 2.962 -0.224 1.00 88.12 83 THR A O 1
ATOM 669 N N . ILE A 1 84 ? 9.155 3.726 -0.872 1.00 92.12 84 ILE A N 1
ATOM 670 C CA . ILE A 1 84 ? 9.505 4.383 0.392 1.00 92.12 84 ILE A CA 1
ATOM 671 C C . ILE A 1 84 ? 8.555 5.555 0.647 1.00 92.12 84 ILE A C 1
ATOM 673 O O . ILE A 1 84 ? 7.970 5.637 1.726 1.00 92.12 84 ILE A O 1
ATOM 677 N N . GLY A 1 85 ? 8.321 6.402 -0.360 1.00 92.19 85 GLY A N 1
ATOM 678 C CA . GLY A 1 85 ? 7.382 7.520 -0.275 1.00 92.19 85 GLY A CA 1
ATOM 679 C C . GLY A 1 85 ? 5.967 7.077 0.107 1.00 92.19 85 GLY A C 1
ATOM 680 O O . GLY A 1 85 ? 5.374 7.637 1.028 1.00 92.19 85 GLY A O 1
ATOM 681 N N . CYS A 1 86 ? 5.439 6.017 -0.516 1.00 88.81 86 CYS A N 1
ATOM 682 C CA . CYS A 1 86 ? 4.117 5.480 -0.166 1.00 88.81 86 CYS A CA 1
ATOM 683 C C . CYS A 1 86 ? 4.040 4.955 1.279 1.00 88.81 86 CYS A C 1
ATOM 685 O O . CYS A 1 86 ? 3.023 5.151 1.956 1.00 88.81 86 CYS A O 1
ATOM 687 N N . ARG A 1 87 ? 5.096 4.289 1.764 1.00 89.75 87 ARG A N 1
ATOM 688 C CA . ARG A 1 87 ? 5.161 3.779 3.144 1.00 89.75 87 ARG A CA 1
ATOM 689 C C . ARG A 1 87 ? 5.238 4.915 4.156 1.00 89.75 87 ARG A C 1
ATOM 691 O O . ARG A 1 87 ? 4.420 4.947 5.073 1.00 89.75 87 ARG A O 1
ATOM 698 N N . LEU A 1 88 ? 6.154 5.861 3.953 1.00 93.81 88 LEU A N 1
ATOM 699 C CA . LEU A 1 88 ? 6.317 7.032 4.818 1.00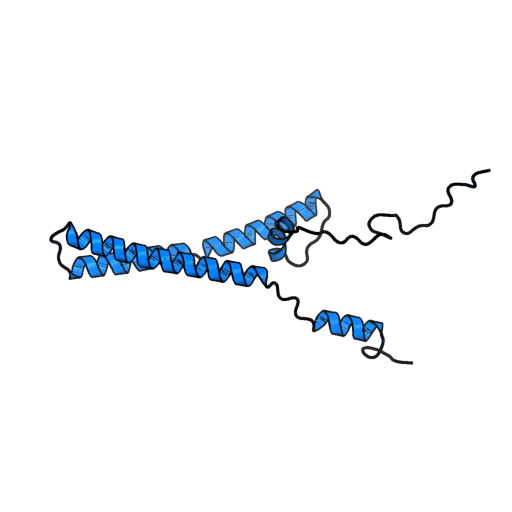 93.81 88 LEU A CA 1
ATOM 700 C C . LEU A 1 88 ? 5.050 7.888 4.851 1.00 93.81 88 LEU A C 1
ATOM 702 O O . LEU A 1 88 ? 4.604 8.278 5.925 1.00 93.81 88 LEU A O 1
ATOM 706 N N . GLY A 1 89 ? 4.411 8.110 3.699 1.00 93.00 89 GLY A N 1
ATOM 707 C CA . GLY A 1 89 ? 3.142 8.834 3.628 1.00 93.00 89 GLY A CA 1
ATOM 708 C C . GLY A 1 89 ? 2.025 8.150 4.421 1.00 93.00 89 GLY A C 1
ATOM 709 O O . GLY A 1 89 ? 1.284 8.814 5.148 1.00 93.00 89 GLY A O 1
ATOM 710 N N . SER A 1 90 ? 1.932 6.819 4.343 1.00 92.00 90 SER A N 1
ATOM 711 C CA . SER A 1 90 ? 0.948 6.045 5.114 1.00 92.00 90 SER A CA 1
ATOM 712 C C . SER A 1 90 ? 1.244 6.080 6.616 1.00 92.00 90 SER A C 1
ATOM 714 O O . SER A 1 90 ? 0.327 6.222 7.420 1.00 92.00 90 SER A O 1
ATOM 716 N N . GLN A 1 91 ? 2.517 5.998 7.002 1.00 92.94 91 GLN A N 1
ATOM 717 C CA . GLN A 1 91 ? 2.933 6.053 8.401 1.00 92.94 91 GLN A CA 1
ATOM 718 C C . GLN A 1 91 ? 2.679 7.431 9.020 1.00 92.94 91 GLN A C 1
ATOM 720 O O . GLN A 1 91 ? 2.018 7.511 10.052 1.00 92.94 91 GLN A O 1
ATOM 725 N N . ASN A 1 92 ? 3.087 8.507 8.343 1.00 94.00 92 ASN A N 1
ATOM 726 C CA . ASN A 1 92 ? 2.825 9.879 8.781 1.00 94.00 92 ASN A CA 1
ATOM 727 C C . ASN A 1 92 ? 1.315 10.163 8.887 1.00 94.00 92 ASN A C 1
ATOM 729 O O . ASN A 1 92 ? 0.844 10.775 9.842 1.00 94.00 92 ASN A O 1
ATOM 733 N N . SER A 1 93 ? 0.522 9.647 7.942 1.00 93.06 93 SER A N 1
ATOM 734 C CA . SER A 1 93 ? -0.942 9.736 8.024 1.00 93.06 93 SER A CA 1
ATOM 735 C C . SER A 1 93 ? -1.485 9.018 9.263 1.00 93.06 93 SER A C 1
ATOM 737 O O . SER A 1 93 ? -2.347 9.559 9.950 1.00 93.06 93 SER A O 1
ATOM 739 N N . GLY A 1 94 ? -0.967 7.828 9.580 1.00 93.31 94 GLY A N 1
ATOM 740 C CA . GLY A 1 94 ? -1.345 7.085 10.784 1.00 93.31 94 GLY A CA 1
ATOM 741 C C . GLY A 1 94 ? -0.999 7.833 12.073 1.00 93.31 94 GLY A C 1
ATOM 742 O O . GLY A 1 94 ? -1.828 7.921 12.976 1.00 93.31 94 GLY A O 1
ATOM 743 N N . GLU A 1 95 ? 0.186 8.435 12.150 1.00 93.31 95 GLU A N 1
ATOM 744 C CA . GLU A 1 95 ? 0.579 9.259 13.298 1.00 93.31 95 GLU A CA 1
ATOM 745 C C . GLU A 1 95 ? -0.329 10.482 13.460 1.00 93.31 95 GLU A C 1
ATOM 747 O O . GLU A 1 95 ? -0.796 10.760 14.568 1.00 93.31 95 GLU A O 1
ATOM 752 N N . ARG A 1 96 ? -0.668 11.158 12.354 1.00 94.06 96 ARG A N 1
ATOM 753 C CA . ARG A 1 96 ? -1.592 12.297 12.368 1.00 94.06 96 ARG A CA 1
ATOM 754 C C . ARG A 1 96 ? -2.976 11.910 12.882 1.00 94.06 96 ARG A C 1
ATOM 756 O O . ARG A 1 96 ? -3.497 12.578 13.771 1.00 94.06 96 ARG A O 1
ATOM 763 N N . LEU A 1 97 ? -3.565 10.820 12.384 1.00 94.81 9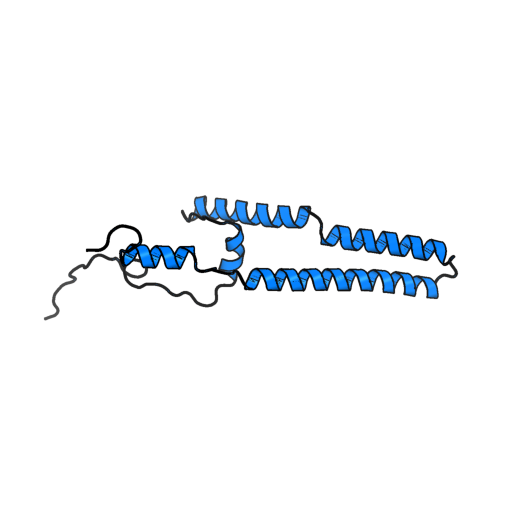7 LEU A N 1
ATOM 764 C CA . LEU A 1 97 ? -4.879 10.382 12.867 1.00 94.81 97 LEU A CA 1
ATOM 765 C C . LEU A 1 97 ? -4.846 9.957 14.343 1.00 94.81 97 LEU A C 1
ATOM 767 O O . LEU A 1 97 ? -5.815 10.201 15.063 1.00 94.81 97 LEU A O 1
ATOM 771 N N . LYS A 1 98 ? -3.748 9.350 14.807 1.00 94.44 98 LYS A N 1
ATOM 772 C CA . LYS A 1 98 ? -3.599 9.000 16.222 1.00 94.44 98 LYS A CA 1
ATOM 773 C C . LYS A 1 98 ? -3.585 10.251 17.096 1.00 94.44 98 LYS A C 1
ATOM 775 O O . LYS A 1 98 ? -4.284 10.285 18.100 1.00 94.44 98 LYS A O 1
ATOM 780 N N . LYS A 1 99 ? -2.835 11.279 16.691 1.00 95.12 99 LYS A N 1
ATOM 781 C CA . LYS A 1 99 ? -2.709 12.539 17.434 1.00 95.12 99 LYS A CA 1
ATOM 782 C C . LYS A 1 99 ? -3.992 13.376 17.421 1.00 95.12 99 LYS A C 1
ATOM 784 O O . LYS A 1 99 ? -4.355 13.935 18.446 1.00 95.12 99 LYS A O 1
ATOM 789 N N . GLU A 1 100 ? -4.666 13.480 16.278 1.00 96.38 100 GLU A N 1
ATOM 790 C CA . GLU A 1 100 ? -5.802 14.400 16.104 1.00 96.38 100 GLU A CA 1
ATOM 791 C C . GLU A 1 100 ? -7.167 13.770 16.404 1.00 96.38 100 GLU A C 1
ATOM 793 O O . GLU A 1 100 ? -8.106 14.477 16.767 1.00 96.38 100 GLU A O 1
ATOM 798 N N . LYS A 1 101 ? -7.315 12.455 16.204 1.00 93.50 101 LYS A N 1
ATOM 799 C CA . LYS A 1 101 ? -8.611 11.758 16.281 1.00 93.50 101 LYS A CA 1
ATOM 800 C C . LYS A 1 101 ? -8.632 10.613 17.294 1.00 93.50 101 LYS A C 1
ATOM 802 O O . LYS A 1 101 ? -9.663 9.964 17.419 1.00 93.50 101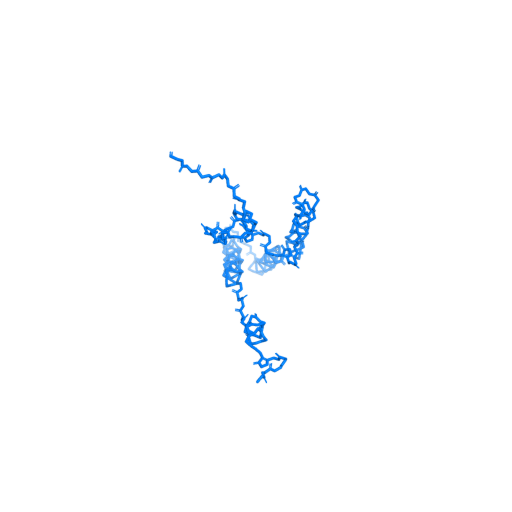 LYS A O 1
ATOM 807 N N . ASN A 1 102 ? -7.525 10.348 17.999 1.00 93.62 102 ASN A N 1
ATOM 808 C CA . ASN A 1 102 ? -7.371 9.198 18.903 1.00 93.62 102 ASN A CA 1
ATOM 809 C C . ASN A 1 102 ? -7.673 7.838 18.238 1.00 93.62 102 ASN A C 1
ATOM 811 O O . ASN A 1 102 ? -8.030 6.869 18.905 1.00 93.62 102 ASN A O 1
ATOM 815 N N . ILE A 1 103 ? -7.505 7.738 16.914 1.00 91.62 103 ILE A N 1
ATOM 816 C CA . ILE A 1 103 ? -7.707 6.491 16.168 1.00 91.62 103 ILE A CA 1
ATOM 817 C C . ILE A 1 103 ? -6.370 5.751 16.092 1.00 91.62 103 ILE A C 1
ATOM 819 O O . ILE A 1 103 ? -5.374 6.305 15.631 1.00 91.62 103 ILE A O 1
ATOM 823 N N . SER A 1 104 ? -6.343 4.492 16.532 1.00 89.19 104 SER A N 1
ATOM 824 C CA . SER A 1 104 ? -5.149 3.638 16.476 1.00 89.19 104 SER A CA 1
ATOM 825 C C . SER A 1 104 ? -5.221 2.637 15.320 1.00 89.19 104 SER A C 1
ATOM 827 O O . SER A 1 104 ? -6.286 2.108 15.008 1.00 89.19 104 SER A O 1
ATOM 829 N N . PHE A 1 105 ? -4.073 2.346 14.701 1.00 84.19 105 PHE A N 1
ATOM 830 C CA . PHE A 1 105 ? -3.962 1.452 13.542 1.00 84.19 105 PHE A CA 1
ATOM 831 C C . PHE A 1 105 ? -3.012 0.299 13.840 1.00 84.19 105 PHE A C 1
ATOM 833 O O . PHE A 1 105 ? -1.925 0.513 14.367 1.00 84.19 105 PHE A O 1
ATOM 840 N N . TRP A 1 106 ? -3.381 -0.909 13.415 1.00 85.00 106 TRP A N 1
ATOM 841 C CA . TRP A 1 106 ? -2.480 -2.067 13.408 1.00 85.00 106 TRP A CA 1
ATOM 842 C C . TRP A 1 106 ? -1.652 -2.160 12.113 1.00 85.00 106 TRP A C 1
ATOM 844 O O . TRP A 1 106 ? -0.522 -2.637 12.131 1.00 85.00 106 TRP A O 1
ATOM 854 N N . ASN A 1 107 ? -2.192 -1.692 10.980 1.00 85.06 107 ASN A N 1
ATOM 855 C CA . ASN A 1 107 ? -1.522 -1.785 9.684 1.00 85.06 107 ASN A CA 1
ATOM 856 C C . ASN A 1 107 ? -1.684 -0.489 8.865 1.00 85.06 107 ASN A C 1
ATOM 858 O O . ASN A 1 107 ? -2.763 -0.259 8.302 1.00 85.06 107 ASN A O 1
ATOM 862 N N . PRO A 1 108 ? -0.625 0.333 8.735 1.00 85.00 108 PRO A N 1
ATOM 863 C CA . PRO A 1 108 ? -0.691 1.600 8.009 1.00 85.00 108 PRO A CA 1
ATOM 864 C C . PRO A 1 108 ? -0.921 1.420 6.500 1.00 85.00 108 PRO A C 1
ATOM 866 O O . PRO A 1 108 ? -1.505 2.294 5.866 1.00 85.00 108 PRO A O 1
ATOM 869 N N . ALA A 1 109 ? -0.571 0.269 5.912 1.00 82.12 109 ALA A N 1
ATOM 870 C CA . ALA A 1 109 ? -0.786 0.014 4.483 1.00 82.12 109 ALA A CA 1
ATOM 871 C C . ALA A 1 109 ? -2.276 -0.046 4.088 1.00 82.12 109 ALA A C 1
ATOM 873 O O . ALA A 1 109 ? -2.604 0.020 2.904 1.00 82.12 109 ALA A O 1
ATOM 874 N N . ARG A 1 110 ? -3.196 -0.168 5.059 1.00 83.00 110 ARG A N 1
ATOM 875 C CA . ARG A 1 110 ? -4.649 -0.167 4.814 1.00 83.00 110 ARG A CA 1
ATOM 876 C C . ARG A 1 110 ? -5.269 1.230 4.780 1.00 83.00 110 ARG A C 1
ATOM 878 O O . ARG A 1 110 ? -6.394 1.355 4.306 1.00 83.00 110 ARG A O 1
ATOM 885 N N . ILE A 1 111 ? -4.556 2.268 5.217 1.00 89.00 111 ILE A N 1
ATOM 886 C CA . ILE A 1 111 ? -5.079 3.643 5.275 1.00 89.00 111 ILE A CA 1
ATOM 887 C C . ILE A 1 111 ? -5.589 4.123 3.902 1.00 89.00 111 ILE A C 1
ATOM 889 O O . ILE A 1 111 ? -6.726 4.592 3.834 1.00 89.00 111 ILE A O 1
ATOM 893 N N . PRO A 1 112 ? -4.866 3.921 2.780 1.00 86.06 112 PRO A N 1
ATOM 894 C CA . PRO A 1 112 ? -5.366 4.327 1.464 1.00 86.06 112 PRO A CA 1
ATOM 895 C C . PRO A 1 112 ? -6.634 3.581 1.017 1.00 86.06 112 PRO A C 1
ATOM 897 O O . PRO A 1 112 ? -7.373 4.079 0.171 1.00 86.06 112 PRO A O 1
ATOM 900 N N . MET A 1 113 ? -6.911 2.389 1.564 1.00 83.44 113 MET A N 1
ATOM 901 C CA . MET A 1 113 ? -8.132 1.644 1.234 1.00 83.44 113 MET A CA 1
ATOM 902 C C . MET A 1 113 ? -9.376 2.244 1.889 1.00 83.44 113 MET A C 1
ATOM 904 O O . MET A 1 113 ? -10.459 2.126 1.318 1.00 83.44 113 MET A O 1
ATOM 908 N N . ALA A 1 114 ? -9.230 2.929 3.027 1.00 84.44 114 ALA A N 1
ATOM 909 C CA . ALA A 1 114 ? -10.344 3.590 3.705 1.00 84.44 114 ALA A CA 1
ATOM 910 C C . ALA A 1 114 ? -11.011 4.659 2.817 1.00 84.44 114 ALA A C 1
ATOM 912 O O . ALA A 1 114 ? -12.227 4.811 2.851 1.00 84.44 114 ALA A O 1
ATOM 913 N N . GLY A 1 115 ? -10.245 5.324 1.943 1.00 85.25 115 GLY A N 1
ATOM 914 C CA . GLY A 1 115 ? -10.778 6.296 0.979 1.00 85.25 115 GLY A CA 1
ATOM 915 C C . GLY A 1 115 ? -11.572 5.687 -0.186 1.00 85.25 115 GLY A C 1
ATOM 916 O O . GLY A 1 115 ? -12.199 6.422 -0.940 1.00 85.25 115 GLY A O 1
ATOM 917 N N . LYS A 1 116 ? -11.555 4.358 -0.360 1.00 85.62 116 LYS A N 1
ATOM 918 C CA . LYS A 1 116 ? -12.298 3.643 -1.419 1.00 85.62 116 LYS A CA 1
ATOM 919 C C . LYS A 1 116 ? -13.526 2.891 -0.891 1.00 85.62 116 LYS A C 1
ATOM 921 O O . LYS A 1 116 ? -14.129 2.113 -1.632 1.00 85.62 116 LYS A O 1
ATOM 926 N N . VAL A 1 117 ? -13.879 3.073 0.381 1.00 87.81 117 VAL A N 1
ATOM 927 C CA . VAL A 1 117 ? -15.036 2.415 1.001 1.00 87.81 117 VAL A CA 1
ATOM 928 C C . VAL A 1 117 ? -16.325 2.983 0.404 1.00 87.81 117 VAL A C 1
ATOM 930 O O . VAL A 1 117 ? -16.547 4.187 0.441 1.00 87.81 117 VAL A O 1
ATOM 933 N N . LYS A 1 118 ? -17.174 2.107 -0.148 1.00 90.94 118 LYS A N 1
ATOM 934 C CA . LYS A 1 118 ? -18.484 2.476 -0.723 1.00 90.94 118 LYS A CA 1
ATOM 935 C C . LYS A 1 118 ? -19.663 2.173 0.200 1.00 90.94 118 LYS A C 1
ATOM 937 O O . LYS A 1 118 ? -20.703 2.804 0.083 1.00 90.94 118 LYS A O 1
ATOM 942 N N . VAL A 1 119 ? -19.507 1.186 1.079 1.00 92.25 119 VAL A N 1
ATOM 943 C CA . VAL A 1 119 ? -20.550 0.709 1.991 1.00 92.25 119 VAL A CA 1
ATOM 944 C C . VAL A 1 119 ? -19.943 0.610 3.380 1.00 92.25 119 VAL A C 1
ATOM 946 O O . VAL A 1 119 ? -18.861 0.044 3.541 1.00 92.25 119 VAL A O 1
ATOM 949 N N . GLN A 1 120 ? -20.634 1.171 4.367 1.00 91.81 120 GLN A N 1
ATOM 950 C CA . GLN A 1 120 ? -20.275 1.076 5.776 1.00 91.81 120 GLN A CA 1
ATOM 951 C C . GLN A 1 120 ? -21.369 0.287 6.490 1.00 91.81 120 GLN A C 1
ATOM 953 O O . GLN A 1 120 ? -22.510 0.731 6.566 1.00 91.81 120 GLN A O 1
ATOM 958 N N . CYS A 1 121 ? -21.021 -0.898 6.984 1.00 91.94 121 CYS A N 1
ATOM 959 C CA . CYS A 1 121 ? -21.910 -1.690 7.824 1.00 91.94 121 CYS A CA 1
ATOM 960 C C . CYS A 1 121 ? -21.622 -1.317 9.278 1.00 91.94 121 CYS A C 1
ATOM 962 O O . CYS A 1 121 ? -20.561 -1.663 9.797 1.00 91.94 121 CYS A O 1
ATOM 964 N N . LEU A 1 122 ? -22.534 -0.576 9.904 1.00 93.19 122 LEU A N 1
ATOM 965 C CA . LEU A 1 122 ? -22.439 -0.194 11.310 1.00 93.19 122 LEU A CA 1
ATOM 966 C C . LEU A 1 122 ? -23.309 -1.135 12.139 1.00 93.19 122 LEU A C 1
ATOM 968 O O . LEU A 1 122 ? -24.459 -1.387 11.780 1.00 93.19 122 LEU A O 1
ATOM 972 N N . ASP A 1 123 ? -22.757 -1.645 13.238 1.00 93.31 123 ASP A N 1
ATOM 973 C CA . ASP A 1 123 ? -23.579 -2.294 14.255 1.00 93.31 123 ASP A CA 1
ATOM 974 C C . ASP A 1 123 ? -24.359 -1.224 15.029 1.00 93.31 123 ASP A C 1
ATOM 976 O O . ASP A 1 123 ? -23.939 -0.071 15.117 1.00 93.31 123 ASP A O 1
ATOM 980 N N . LYS A 1 124 ? -25.528 -1.564 15.562 1.00 91.50 124 LYS A N 1
ATOM 981 C CA . LYS A 1 124 ? -26.388 -0.568 16.211 1.00 91.50 124 LYS A CA 1
ATOM 982 C C . LYS A 1 124 ? -25.919 -0.288 17.636 1.00 91.50 124 LYS A C 1
ATOM 984 O O . LYS A 1 124 ? -25.562 0.843 17.968 1.00 91.50 124 LYS A O 1
ATOM 989 N N . THR A 1 125 ? -25.936 -1.316 18.478 1.00 88.50 125 THR A N 1
ATOM 990 C CA . THR A 1 125 ? -25.715 -1.180 19.919 1.00 88.50 125 THR A CA 1
ATOM 991 C C . THR A 1 125 ? -24.228 -1.035 20.222 1.00 88.50 125 THR A C 1
ATOM 993 O O . THR A 1 125 ? -23.418 -1.843 19.786 1.00 88.50 125 THR A O 1
ATOM 996 N N . GLY A 1 126 ? -23.853 0.006 20.964 1.00 86.06 126 GLY A N 1
ATOM 997 C CA . GLY A 1 126 ? -22.456 0.305 21.290 1.00 86.06 126 GLY A CA 1
ATOM 998 C C . GLY A 1 126 ? -21.672 1.004 20.172 1.00 86.06 126 GLY A C 1
ATOM 999 O O . GLY A 1 126 ? -20.504 1.317 20.381 1.00 86.06 126 GLY A O 1
ATOM 1000 N N . THR A 1 127 ? -22.289 1.272 19.011 1.00 88.25 127 THR A N 1
ATOM 1001 C CA . THR A 1 127 ? -21.694 2.099 17.940 1.00 88.25 127 THR A CA 1
ATOM 1002 C C . THR A 1 127 ? -22.582 3.293 17.587 1.00 88.25 127 THR A C 1
ATOM 1004 O O . THR A 1 127 ? -22.122 4.426 17.665 1.00 88.25 127 THR A O 1
ATOM 1007 N N . MET A 1 128 ? -23.847 3.069 17.204 1.00 88.69 128 MET A N 1
ATOM 1008 C CA . MET A 1 128 ? -24.793 4.157 16.904 1.00 88.69 128 MET A CA 1
ATOM 1009 C C . MET A 1 128 ? -25.577 4.605 18.134 1.00 88.69 128 MET A C 1
ATOM 1011 O O . MET A 1 128 ? -25.915 5.779 18.258 1.00 88.69 128 MET A O 1
ATOM 1015 N N . THR A 1 129 ? -25.903 3.663 19.015 1.00 91.06 129 THR A N 1
ATOM 1016 C CA . THR A 1 129 ? -26.590 3.943 20.274 1.00 91.06 129 THR A CA 1
ATOM 1017 C C . THR A 1 129 ? -25.701 3.557 21.438 1.00 91.06 129 THR A C 1
ATOM 1019 O O . THR A 1 129 ? -24.969 2.567 21.355 1.00 91.06 129 THR A O 1
ATOM 1022 N N . ASP A 1 130 ? -25.830 4.281 22.547 1.00 87.19 130 ASP A N 1
ATOM 1023 C CA . ASP A 1 130 ? -25.278 3.831 23.819 1.00 87.19 130 ASP A CA 1
ATOM 1024 C C . ASP A 1 130 ? -25.779 2.408 24.116 1.00 87.19 130 ASP A C 1
ATOM 1026 O O . ASP A 1 130 ? -26.911 2.038 23.786 1.00 87.19 130 ASP A O 1
ATOM 1030 N N . SER A 1 131 ? -24.918 1.579 24.703 1.00 85.88 131 SER A N 1
ATOM 1031 C CA . SER A 1 131 ? -25.283 0.224 25.137 1.00 85.88 131 SER A CA 1
ATOM 1032 C C . SER A 1 131 ? -26.180 0.219 26.375 1.00 85.88 131 SER A C 1
ATOM 1034 O O . SER A 1 131 ? -26.707 -0.826 26.748 1.00 85.88 131 SER A O 1
ATOM 1036 N N . ASP A 1 132 ? -26.323 1.376 27.015 1.00 86.00 132 ASP A N 1
ATOM 1037 C CA . ASP A 1 132 ? -27.043 1.542 28.264 1.00 86.00 132 ASP A CA 1
ATOM 1038 C C . ASP A 1 132 ? -28.525 1.830 28.002 1.00 86.00 132 ASP A C 1
ATOM 1040 O O . ASP A 1 132 ? -28.879 2.732 27.236 1.00 86.00 132 ASP A O 1
ATOM 1044 N N . LEU A 1 133 ? -29.411 1.070 28.648 1.00 84.25 133 LEU A N 1
ATOM 1045 C CA . LEU A 1 133 ? -30.850 1.307 28.567 1.00 84.25 133 LEU A CA 1
ATOM 1046 C C . LEU A 1 133 ? -31.258 2.389 29.571 1.00 84.25 133 LEU A C 1
ATOM 1048 O O . LEU A 1 133 ? -31.261 2.162 30.779 1.00 84.25 133 LEU A O 1
ATOM 1052 N N . LYS A 1 134 ? -31.656 3.559 29.061 1.00 85.69 134 LYS A N 1
ATOM 1053 C CA . LYS A 1 134 ? -32.191 4.667 29.866 1.00 85.69 134 LYS A CA 1
ATOM 1054 C C . LYS A 1 134 ? -33.710 4.738 29.742 1.00 85.69 134 LYS A C 1
ATOM 1056 O O . LYS A 1 134 ? -34.247 4.883 28.642 1.00 85.69 134 LYS A O 1
ATOM 1061 N N . PHE A 1 135 ? -34.404 4.679 30.874 1.00 87.75 135 PHE A N 1
ATOM 1062 C CA . PHE A 1 135 ? -35.848 4.896 30.930 1.00 87.75 135 PHE A CA 1
ATOM 1063 C C . PHE A 1 135 ? -36.157 6.394 30.776 1.00 87.75 135 PHE A C 1
ATOM 1065 O O . PHE A 1 135 ? -35.715 7.196 31.593 1.00 87.75 135 PHE A O 1
ATOM 1072 N N . HIS A 1 136 ? -36.885 6.774 29.721 1.00 89.00 136 HIS A N 1
ATOM 1073 C CA . HIS A 1 136 ? -37.182 8.181 29.398 1.00 89.00 136 HIS A CA 1
ATOM 1074 C C . HIS A 1 136 ? -38.525 8.678 29.962 1.00 89.00 136 HIS A C 1
ATOM 1076 O O . HIS A 1 136 ? -38.818 9.867 29.877 1.00 89.00 136 HIS A O 1
ATOM 1082 N N . GLY A 1 137 ? -39.332 7.791 30.546 1.00 87.69 137 GLY A N 1
ATOM 1083 C CA . GLY A 1 137 ? -40.662 8.103 31.064 1.00 87.69 137 GLY A CA 1
ATOM 1084 C C . GLY A 1 137 ? -41.740 7.196 30.478 1.00 87.69 137 GLY A C 1
ATOM 1085 O O . GLY A 1 137 ? -41.474 6.361 29.613 1.00 87.69 137 GLY A O 1
ATOM 1086 N N . TRP A 1 138 ? -42.964 7.365 30.969 1.00 85.19 138 TRP A N 1
ATOM 1087 C CA . TRP A 1 138 ? -44.159 6.714 30.442 1.00 85.19 138 TRP A CA 1
ATOM 1088 C C . TRP A 1 138 ? -45.061 7.793 29.826 1.00 85.19 138 TRP A C 1
ATOM 1090 O O . TRP A 1 138 ? -45.236 8.852 30.425 1.00 85.19 138 TRP A O 1
ATOM 1100 N N . MET A 1 139 ? -45.572 7.568 28.611 1.00 80.44 139 MET A N 1
ATOM 1101 C CA . MET A 1 139 ? -46.577 8.451 28.002 1.00 80.44 139 MET A CA 1
ATOM 1102 C C . MET A 1 139 ? -47.958 8.025 28.502 1.00 80.44 139 MET A C 1
ATOM 1104 O O . MET A 1 139 ? -48.312 6.853 28.365 1.00 80.44 139 MET A O 1
ATOM 1108 N N . THR A 1 140 ? -48.686 8.965 29.105 1.00 66.38 140 THR A N 1
ATOM 1109 C CA . THR A 1 140 ? -50.099 8.827 29.493 1.00 66.38 140 THR A CA 1
ATOM 1110 C C . THR A 1 140 ? -51.010 9.255 28.353 1.00 66.38 140 THR A C 1
ATOM 1112 O O . THR A 1 140 ? -50.645 10.230 27.656 1.00 66.38 140 THR A O 1
#

Secondary structure (DSSP, 8-state):
---GGGSHHHHHHHHHHHS----HHHHHHHHHHHHHHHHHHHHHHHHHHHHHHH----HHHHHHHHHHHHHHHHHHHT-HHHHHHHHHHHHHHHHHHHHHH----S-GGGHHHHTT-------TBTTTB-SS--------

Radius of gyration: 27.76 Å; chains: 1; bounding box: 75×44×72 Å

pLDDT: mean 84.01, std 8.8, range [54.19, 96.38]